Protein AF-H9BR52-F1 (afdb_monomer_lite)

Organism: Tenebrio molitor (NCBI:txid7067)

Foldseek 3Di:
DWDWDWDDDPQAIAIETDADDCSHADEYEHYNDDCRYCEYACYENVCNHCEYEVYENCCNHCEYHCYENPCNHCEYAVYENCCCHCAYHVYENVCNHLEYHVYYNYDPPRDPDDPPD

Secondary structure (DSSP, 8-state):
----EEEEETTEEEEESSS--TT-SSEEES-S--TT-SEEES-S--TT-SEEES-S--TT-SEEES-S--TT-SEEES-S--TT-SEEES-S--TT-SEEES-SS--TT---S----

InterPro domains:
  IPR003460 Insect antifreeze protein motif [PF02420] (1-108)
  IPR016133 Insect cysteine-rich antifreeze protein [SSF51156] (14-95)

pLDDT: mean 91.06, std 13.26, range [44.34, 98.88]

Structure (mmCIF, N/CA/C/O backbone):
data_AF-H9BR52-F1
#
_entry.id   AF-H9BR52-F1
#
loop_
_atom_site.group_PDB
_atom_site.id
_atom_site.type_symbol
_atom_site.label_atom_id
_atom_site.label_alt_id
_atom_site.label_comp_id
_atom_site.label_asym_id
_atom_site.label_entity_id
_atom_site.label_seq_id
_atom_site.pdbx_PDB_ins_code
_atom_site.Cart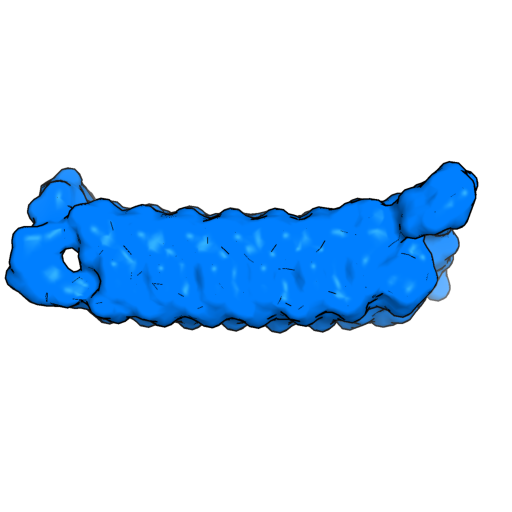n_x
_atom_site.Cartn_y
_atom_site.Cartn_z
_atom_site.occupancy
_atom_site.B_iso_or_equiv
_atom_site.auth_seq_id
_atom_site.auth_comp_id
_atom_site.auth_asym_id
_atom_site.auth_atom_id
_atom_site.pdbx_PDB_model_num
ATOM 1 N N . ALA A 1 1 ? 27.798 -5.727 -10.579 1.00 49.00 1 ALA A N 1
ATOM 2 C CA . ALA A 1 1 ? 26.907 -4.604 -10.923 1.00 49.00 1 ALA A CA 1
ATOM 3 C C . ALA A 1 1 ? 25.491 -5.150 -11.001 1.00 49.00 1 ALA A C 1
ATOM 5 O O . ALA A 1 1 ? 25.272 -6.069 -11.781 1.00 49.00 1 ALA A O 1
ATOM 6 N N . VAL A 1 2 ? 24.569 -4.685 -10.156 1.00 56.94 2 VAL A N 1
ATOM 7 C CA . VAL A 1 2 ? 23.153 -5.053 -10.304 1.00 56.94 2 VAL A CA 1
ATOM 8 C C . VAL A 1 2 ? 22.606 -4.177 -11.425 1.00 56.94 2 VAL A C 1
ATOM 10 O O . VAL A 1 2 ? 22.549 -2.959 -11.278 1.00 56.94 2 VAL A O 1
ATOM 13 N N . ILE A 1 3 ? 22.334 -4.783 -12.577 1.00 68.12 3 ILE A N 1
ATOM 14 C CA . ILE A 1 3 ? 21.800 -4.081 -13.743 1.00 68.12 3 ILE A CA 1
ATOM 15 C C . ILE A 1 3 ? 20.327 -3.799 -13.457 1.00 68.12 3 ILE A C 1
ATOM 17 O O . ILE A 1 3 ? 19.572 -4.727 -13.173 1.00 68.12 3 ILE A O 1
ATOM 21 N N . VAL A 1 4 ? 19.934 -2.527 -13.519 1.00 80.44 4 VAL A N 1
ATOM 22 C CA . VAL A 1 4 ? 18.523 -2.141 -13.500 1.00 80.44 4 VAL A CA 1
ATOM 23 C C . VAL A 1 4 ? 17.911 -2.592 -14.823 1.00 80.44 4 VAL A C 1
ATOM 25 O O . VAL A 1 4 ? 18.338 -2.149 -15.890 1.00 80.44 4 VAL A O 1
ATOM 28 N N . MET A 1 5 ? 16.911 -3.465 -14.766 1.00 84.12 5 MET A N 1
ATOM 29 C CA . MET A 1 5 ? 16.092 -3.803 -15.929 1.00 84.12 5 MET A CA 1
ATOM 30 C C . MET A 1 5 ? 14.830 -2.956 -15.883 1.00 84.12 5 MET A C 1
ATOM 32 O O . MET A 1 5 ? 14.035 -3.138 -14.965 1.00 84.12 5 MET A O 1
ATOM 36 N N . CYS A 1 6 ? 14.640 -2.052 -16.848 1.00 85.88 6 CYS A N 1
ATOM 37 C CA . CYS A 1 6 ? 13.414 -1.261 -16.956 1.00 85.88 6 CYS A CA 1
ATOM 38 C C . CYS A 1 6 ? 12.637 -1.593 -18.237 1.00 85.88 6 CYS A C 1
ATOM 40 O O . CYS A 1 6 ? 13.196 -1.626 -19.333 1.00 85.88 6 CYS A O 1
ATOM 42 N N . LEU A 1 7 ? 11.331 -1.796 -18.079 1.00 89.56 7 LEU A N 1
ATOM 43 C CA . LEU A 1 7 ? 10.346 -1.970 -19.142 1.00 89.56 7 LEU A CA 1
ATOM 44 C C . LEU A 1 7 ? 9.382 -0.786 -19.073 1.00 89.56 7 LEU A C 1
ATOM 46 O O . LEU A 1 7 ? 8.668 -0.629 -18.085 1.00 89.56 7 LEU A O 1
ATOM 50 N N . CYS A 1 8 ? 9.387 0.064 -20.098 1.00 90.62 8 CYS A N 1
ATOM 51 C CA . CYS A 1 8 ? 8.588 1.286 -20.121 1.00 90.62 8 CYS A CA 1
ATOM 52 C C . CYS A 1 8 ? 7.569 1.258 -21.260 1.00 90.62 8 CYS A C 1
ATOM 54 O O . CYS A 1 8 ? 7.922 1.014 -22.413 1.00 90.62 8 CYS A O 1
ATOM 56 N N . THR A 1 9 ? 6.315 1.560 -20.929 1.00 88.44 9 THR A N 1
ATOM 57 C CA . THR A 1 9 ? 5.242 1.839 -21.891 1.00 88.44 9 THR A CA 1
ATOM 58 C C . THR A 1 9 ? 4.705 3.235 -21.603 1.00 88.44 9 THR A C 1
ATOM 60 O O . THR A 1 9 ? 4.081 3.473 -20.571 1.00 88.44 9 THR A O 1
ATOM 63 N N . GLU A 1 10 ? 5.027 4.188 -22.480 1.00 85.19 10 GLU A N 1
ATOM 64 C CA . GLU A 1 10 ? 4.738 5.613 -22.272 1.00 85.19 10 GLU A CA 1
ATOM 65 C C . GLU A 1 10 ? 5.254 6.113 -20.906 1.00 85.19 10 GLU A C 1
ATOM 67 O O . GLU A 1 10 ? 6.460 6.131 -20.666 1.00 85.19 10 GLU A O 1
ATOM 72 N N . TYR A 1 11 ? 4.349 6.496 -20.002 1.00 81.31 11 TYR A N 1
ATOM 73 C CA . TYR A 1 11 ? 4.632 6.984 -18.650 1.00 81.31 11 TYR A CA 1
ATOM 74 C C . TYR A 1 11 ? 4.666 5.875 -17.584 1.00 81.31 11 TYR A C 1
ATOM 76 O O . TYR A 1 11 ? 4.837 6.181 -16.404 1.00 81.31 11 TYR A O 1
ATOM 84 N N . ASN A 1 12 ? 4.523 4.601 -17.963 1.00 89.44 12 ASN A N 1
ATOM 85 C CA . ASN A 1 12 ? 4.517 3.448 -17.060 1.00 89.44 12 ASN A CA 1
ATOM 86 C C . ASN A 1 12 ? 5.821 2.656 -17.179 1.00 89.44 12 ASN A C 1
ATOM 88 O O . ASN A 1 12 ? 5.955 1.787 -18.043 1.00 89.44 12 ASN A O 1
ATOM 92 N N . CYS A 1 13 ? 6.774 2.939 -16.293 1.00 92.31 13 CYS A N 1
ATOM 93 C CA . CYS A 1 13 ? 8.043 2.227 -16.205 1.00 92.31 13 CYS A CA 1
ATOM 94 C C . CYS A 1 13 ? 8.032 1.244 -15.037 1.00 92.31 13 CYS A C 1
ATOM 96 O O . CYS A 1 13 ? 7.853 1.637 -13.881 1.00 92.31 13 CYS A O 1
ATOM 98 N N . GLN A 1 14 ? 8.266 -0.027 -15.336 1.00 94.44 14 GLN A N 1
ATOM 99 C CA . GLN A 1 14 ? 8.521 -1.079 -14.360 1.00 94.44 14 GLN A CA 1
ATOM 100 C C . GLN A 1 14 ? 10.021 -1.318 -14.294 1.00 94.44 14 GLN A C 1
ATOM 102 O O . GLN A 1 14 ? 10.644 -1.464 -15.342 1.00 94.44 14 GLN A O 1
ATOM 107 N N . CYS A 1 15 ? 10.602 -1.366 -13.100 1.00 93.19 15 CYS A N 1
ATOM 108 C CA . CYS A 1 15 ? 12.033 -1.594 -12.941 1.00 93.19 15 CYS A CA 1
ATOM 109 C C . CYS A 1 15 ? 12.312 -2.710 -11.934 1.00 93.19 15 CYS A C 1
ATOM 111 O O . CYS A 1 15 ? 11.607 -2.862 -10.934 1.00 93.19 15 CYS A O 1
ATOM 113 N N . THR A 1 16 ? 13.339 -3.508 -12.219 1.00 94.69 16 THR A N 1
ATOM 114 C CA . THR A 1 16 ? 13.789 -4.612 -11.366 1.00 94.69 16 THR A CA 1
ATOM 115 C C . THR A 1 16 ? 15.289 -4.534 -11.133 1.00 94.69 16 THR A C 1
ATOM 117 O O . THR A 1 16 ? 16.060 -4.441 -12.090 1.00 94.69 16 THR A O 1
ATOM 120 N N . GLY A 1 17 ? 15.690 -4.640 -9.867 1.00 91.94 17 GLY A N 1
ATOM 121 C CA . GLY A 1 17 ? 17.086 -4.629 -9.449 1.00 91.94 17 GLY A CA 1
ATOM 122 C C . GLY A 1 17 ? 17.726 -3.243 -9.505 1.00 91.94 17 GLY A C 1
ATOM 123 O O . GLY A 1 17 ? 17.274 -2.349 -10.212 1.00 91.94 17 GLY A O 1
ATOM 124 N N . GLY A 1 18 ? 18.830 -3.091 -8.778 1.00 91.81 18 GLY A N 1
ATOM 125 C CA . GLY A 1 18 ? 19.717 -1.933 -8.854 1.00 91.81 18 GLY A CA 1
ATOM 126 C C . GLY A 1 18 ? 19.682 -1.050 -7.614 1.00 91.81 18 GLY A C 1
ATOM 127 O O . GLY A 1 18 ? 18.907 -1.259 -6.684 1.00 91.81 18 GLY A O 1
ATOM 128 N N . ALA A 1 19 ? 20.585 -0.072 -7.582 1.00 93.75 19 ALA A N 1
ATOM 129 C CA . ALA A 1 19 ? 20.656 0.886 -6.482 1.00 93.75 19 ALA A CA 1
ATOM 130 C C . ALA A 1 19 ? 19.666 2.045 -6.664 1.00 93.75 19 ALA A C 1
ATOM 132 O O . ALA A 1 19 ? 19.128 2.535 -5.677 1.00 93.75 19 ALA A O 1
ATOM 133 N N . ASP A 1 20 ? 19.413 2.457 -7.911 1.00 94.56 20 ASP A N 1
ATOM 134 C CA . ASP A 1 20 ? 18.576 3.610 -8.228 1.00 94.56 20 ASP A CA 1
ATOM 135 C C . ASP A 1 20 ? 17.592 3.311 -9.361 1.00 94.56 20 ASP A C 1
ATOM 137 O O . ASP A 1 20 ? 17.988 3.009 -10.487 1.00 94.56 20 ASP A O 1
ATOM 141 N N . CYS A 1 21 ? 16.304 3.410 -9.040 1.00 94.06 21 CYS A N 1
ATOM 142 C CA . CYS A 1 21 ? 15.174 3.210 -9.935 1.00 94.06 21 CYS A CA 1
ATOM 143 C C . CYS A 1 21 ? 14.265 4.443 -9.936 1.00 94.06 21 CYS A C 1
ATOM 145 O O . CYS A 1 21 ? 13.044 4.325 -10.034 1.00 94.06 21 CYS A O 1
ATOM 147 N N . THR A 1 22 ? 14.842 5.644 -9.844 1.00 93.62 22 THR A N 1
ATOM 148 C CA . THR A 1 22 ? 14.091 6.911 -9.879 1.00 93.62 22 THR A CA 1
ATOM 149 C C . THR A 1 22 ? 13.226 7.068 -11.138 1.00 93.62 22 THR A C 1
ATOM 151 O O . THR A 1 22 ? 12.189 7.728 -11.086 1.00 93.62 22 THR A O 1
ATOM 154 N N . SER A 1 23 ? 13.592 6.429 -12.252 1.00 90.94 23 SER A N 1
ATOM 155 C CA . SER A 1 23 ? 12.791 6.393 -13.486 1.00 90.94 23 SER A CA 1
ATOM 156 C C . SER A 1 23 ? 11.557 5.484 -13.412 1.00 90.94 23 SER A C 1
ATOM 158 O O . SER A 1 23 ? 10.694 5.558 -14.284 1.00 90.94 23 SER A O 1
ATOM 160 N N . CYS A 1 24 ? 11.452 4.624 -12.396 1.00 93.31 24 CYS A N 1
ATOM 161 C CA . CYS A 1 24 ? 10.334 3.712 -12.221 1.00 93.31 24 CYS A CA 1
ATOM 162 C C . CYS A 1 24 ? 9.095 4.449 -11.711 1.00 93.31 24 CYS A C 1
ATOM 164 O O . CYS A 1 24 ? 9.128 5.078 -10.655 1.00 93.31 24 CYS A O 1
ATOM 166 N N . THR A 1 25 ? 7.993 4.331 -12.444 1.00 95.62 25 THR A N 1
ATOM 167 C CA . THR A 1 25 ? 6.725 5.005 -12.131 1.00 95.62 25 THR A CA 1
ATOM 168 C C . THR A 1 25 ? 5.597 4.023 -11.838 1.00 95.62 25 THR A C 1
ATOM 170 O O . THR A 1 25 ? 4.722 4.325 -11.034 1.00 95.62 25 THR A O 1
ATOM 173 N N . ALA A 1 26 ? 5.625 2.823 -12.420 1.00 96.44 26 ALA A N 1
ATOM 174 C CA . ALA A 1 26 ? 4.579 1.823 -12.237 1.00 96.44 26 ALA A CA 1
ATOM 175 C C . ALA A 1 26 ? 4.916 0.848 -11.100 1.00 96.44 26 ALA A C 1
ATOM 177 O O . ALA A 1 26 ? 4.260 0.859 -10.061 1.00 96.44 26 ALA A O 1
ATOM 178 N N . ALA A 1 27 ? 5.953 0.022 -11.271 1.00 97.00 27 ALA A N 1
ATOM 179 C CA . ALA A 1 27 ? 6.287 -1.043 -10.323 1.00 97.00 27 ALA A CA 1
ATOM 180 C C . ALA A 1 27 ? 7.799 -1.214 -10.144 1.00 97.00 27 ALA A C 1
ATOM 182 O O . ALA A 1 27 ? 8.509 -1.453 -11.121 1.00 97.00 27 ALA A O 1
ATOM 183 N N . CYS A 1 28 ? 8.275 -1.143 -8.901 1.00 97.44 28 CYS A N 1
ATOM 184 C CA . CYS A 1 28 ? 9.692 -1.213 -8.556 1.00 97.44 28 CYS A CA 1
ATOM 185 C C . CYS A 1 28 ? 9.993 -2.437 -7.691 1.00 97.44 28 CYS A C 1
ATOM 187 O O . CYS A 1 28 ? 9.527 -2.533 -6.550 1.00 97.44 28 CYS A O 1
ATOM 189 N N . THR A 1 29 ? 10.795 -3.359 -8.219 1.00 97.69 29 THR A N 1
ATOM 190 C CA . THR A 1 29 ? 11.092 -4.636 -7.560 1.00 97.69 29 THR A CA 1
ATOM 191 C C . THR A 1 29 ? 12.576 -4.768 -7.237 1.00 97.69 29 THR A C 1
ATOM 193 O O . THR A 1 29 ? 13.412 -4.681 -8.133 1.00 97.69 29 THR A O 1
ATOM 196 N N . GLY A 1 30 ? 12.930 -5.034 -5.980 1.00 97.00 30 GLY A N 1
ATOM 197 C CA . GLY A 1 30 ? 14.313 -5.352 -5.610 1.00 97.00 30 GLY A CA 1
ATOM 198 C C . GLY A 1 30 ? 15.297 -4.195 -5.799 1.00 97.00 30 GLY A C 1
ATOM 199 O O . GLY A 1 30 ? 16.434 -4.445 -6.201 1.00 97.00 30 GLY A O 1
ATOM 200 N N . CYS A 1 31 ? 14.870 -2.946 -5.593 1.00 96.56 31 CYS A N 1
ATOM 201 C CA . CYS A 1 31 ? 15.696 -1.771 -5.879 1.00 96.56 31 CYS A CA 1
ATOM 202 C C . CYS A 1 31 ? 15.893 -0.853 -4.665 1.00 96.56 31 CYS A C 1
ATOM 204 O O . CYS A 1 31 ? 15.005 -0.693 -3.828 1.00 96.56 31 CYS A O 1
ATOM 206 N N . GLY A 1 32 ? 17.078 -0.244 -4.570 1.00 96.12 32 GLY A N 1
ATOM 207 C CA . GLY A 1 32 ? 17.487 0.590 -3.432 1.00 96.12 32 GLY A CA 1
ATOM 208 C C . GLY A 1 32 ? 16.856 1.986 -3.377 1.00 96.12 32 GLY A C 1
ATOM 209 O O . GLY A 1 32 ? 16.893 2.633 -2.332 1.00 96.12 32 GLY A O 1
ATOM 210 N N . ASN A 1 33 ? 16.271 2.474 -4.471 1.00 97.25 33 ASN A N 1
ATOM 211 C CA . ASN A 1 33 ? 15.640 3.789 -4.491 1.00 97.25 33 ASN A CA 1
ATOM 212 C C . ASN A 1 33 ? 14.498 3.851 -5.514 1.00 97.25 33 ASN A C 1
ATOM 214 O O . ASN A 1 33 ? 14.743 3.940 -6.716 1.00 97.25 33 ASN A O 1
ATOM 218 N N . CYS A 1 34 ? 13.253 3.814 -5.031 1.00 97.31 34 CYS A N 1
ATOM 219 C CA . CYS A 1 34 ? 12.030 3.796 -5.844 1.00 97.31 34 CYS A CA 1
ATOM 220 C C . CYS A 1 34 ? 11.067 4.959 -5.516 1.00 97.31 34 CYS A C 1
ATOM 222 O O . CYS A 1 34 ? 9.895 4.721 -5.209 1.00 97.31 34 CYS A O 1
ATOM 224 N N . PRO A 1 35 ? 11.498 6.230 -5.596 1.00 97.81 35 PRO A N 1
ATOM 225 C CA . PRO A 1 35 ? 10.722 7.354 -5.072 1.00 97.81 35 PRO A CA 1
ATOM 226 C C . PRO A 1 35 ? 9.444 7.663 -5.858 1.00 97.81 35 PRO A C 1
ATOM 228 O O . PRO A 1 35 ? 8.585 8.391 -5.362 1.00 97.81 35 PRO A O 1
ATOM 231 N N . ASN A 1 36 ? 9.322 7.153 -7.086 1.00 96.81 36 ASN A N 1
ATOM 232 C CA . ASN A 1 36 ? 8.236 7.485 -8.009 1.00 96.81 36 ASN A CA 1
ATOM 233 C C . ASN A 1 36 ? 7.299 6.316 -8.325 1.00 96.81 36 ASN A C 1
ATOM 235 O O . ASN A 1 36 ? 6.288 6.536 -8.988 1.00 96.81 36 ASN A O 1
ATOM 239 N N . ALA A 1 37 ? 7.606 5.105 -7.860 1.00 97.31 37 ALA A N 1
ATOM 240 C CA . ALA A 1 37 ? 6.828 3.926 -8.205 1.00 97.31 37 ALA A CA 1
ATOM 241 C C . ALA A 1 37 ? 5.492 3.897 -7.458 1.00 97.31 37 ALA A C 1
ATOM 243 O O . ALA A 1 37 ? 5.448 4.162 -6.259 1.00 97.31 37 ALA A O 1
ATOM 244 N N . VAL A 1 38 ? 4.416 3.525 -8.154 1.00 98.00 38 VAL A N 1
ATOM 245 C CA . VAL A 1 38 ? 3.092 3.297 -7.552 1.00 98.00 38 VAL A CA 1
ATOM 246 C C . VAL A 1 38 ? 3.072 2.012 -6.717 1.00 98.00 38 VAL A C 1
ATOM 248 O O . VAL A 1 38 ? 2.421 1.965 -5.673 1.00 98.00 38 VAL A O 1
ATOM 251 N N . THR A 1 39 ? 3.807 0.981 -7.128 1.00 98.44 39 THR A N 1
ATOM 252 C CA . THR A 1 39 ? 3.944 -0.276 -6.381 1.00 98.44 39 THR A CA 1
ATOM 253 C C . THR A 1 39 ? 5.408 -0.581 -6.092 1.00 98.44 39 THR A C 1
ATOM 255 O O . THR A 1 39 ? 6.251 -0.523 -6.989 1.00 98.44 39 THR A O 1
ATOM 258 N N . CYS A 1 40 ? 5.705 -0.971 -4.855 1.00 98.62 40 CYS A N 1
ATOM 259 C CA . CYS A 1 40 ? 7.028 -1.420 -4.436 1.00 98.62 40 CYS A CA 1
ATOM 260 C C . CYS A 1 40 ? 6.999 -2.850 -3.902 1.00 98.62 40 CYS A C 1
ATOM 262 O O . CYS A 1 40 ? 6.156 -3.193 -3.075 1.00 98.62 40 CYS A O 1
ATOM 264 N N . THR A 1 41 ? 7.950 -3.673 -4.342 1.00 98.69 41 THR A N 1
ATOM 265 C CA . THR A 1 41 ? 8.163 -5.031 -3.826 1.00 98.69 41 THR A CA 1
ATOM 266 C C . THR A 1 41 ? 9.639 -5.246 -3.510 1.00 98.69 41 THR A C 1
ATOM 268 O O . THR A 1 41 ? 10.474 -5.154 -4.405 1.00 98.69 41 THR A O 1
ATOM 271 N N . ASN A 1 42 ? 9.975 -5.568 -2.261 1.00 98.50 42 ASN A N 1
ATOM 272 C CA . ASN A 1 42 ? 11.359 -5.759 -1.807 1.00 98.50 42 ASN A CA 1
ATOM 273 C C . ASN A 1 42 ? 12.275 -4.568 -2.151 1.00 98.50 42 ASN A C 1
ATOM 275 O O . ASN A 1 42 ? 13.398 -4.755 -2.619 1.00 98.50 42 ASN A O 1
ATOM 279 N N . SER A 1 43 ? 11.772 -3.345 -1.981 1.00 98.38 43 SER A N 1
ATOM 280 C CA . SER A 1 43 ? 12.425 -2.112 -2.434 1.00 98.38 43 SER A CA 1
ATOM 281 C C . SER A 1 43 ? 12.542 -1.078 -1.312 1.00 98.38 43 SER A C 1
ATOM 283 O O . SER A 1 43 ? 11.885 -1.175 -0.278 1.00 98.38 43 SER A O 1
ATOM 285 N N . GLN A 1 44 ? 13.385 -0.067 -1.509 1.00 98.56 44 GLN A N 1
ATOM 286 C CA . GLN A 1 44 ? 13.609 1.014 -0.545 1.00 98.56 44 GLN A CA 1
ATOM 287 C C . GLN A 1 44 ? 13.221 2.379 -1.130 1.00 98.56 44 GLN A C 1
ATOM 289 O O . GLN A 1 44 ? 13.165 2.565 -2.350 1.00 98.56 44 GLN A O 1
ATOM 294 N N . ASN A 1 45 ? 12.985 3.357 -0.250 1.00 98.38 45 ASN A N 1
ATOM 295 C CA . ASN A 1 45 ? 12.607 4.731 -0.613 1.00 98.38 45 ASN A CA 1
ATOM 296 C C . ASN A 1 45 ? 11.302 4.810 -1.421 1.00 98.38 45 ASN A C 1
ATOM 298 O O . ASN A 1 45 ? 11.188 5.590 -2.364 1.00 98.38 45 ASN A O 1
ATOM 302 N N . CYS A 1 46 ? 10.300 4.022 -1.037 1.00 98.25 46 CYS A N 1
ATOM 303 C CA . CYS A 1 46 ? 9.012 3.894 -1.724 1.00 98.25 46 CYS A CA 1
ATOM 304 C C . CYS A 1 46 ? 8.011 5.006 -1.369 1.00 98.25 46 CYS A C 1
ATOM 306 O O . CYS A 1 46 ? 6.828 4.761 -1.135 1.00 98.25 46 CYS A O 1
ATOM 308 N N . VAL A 1 47 ? 8.479 6.256 -1.346 1.00 98.00 47 VAL A N 1
ATOM 309 C CA . VAL A 1 47 ? 7.771 7.384 -0.712 1.00 98.00 47 VAL A CA 1
ATOM 310 C C . VAL A 1 47 ? 6.444 7.767 -1.374 1.00 98.00 47 VAL A C 1
ATOM 312 O O . VAL A 1 47 ? 5.601 8.384 -0.726 1.00 98.00 47 VAL A O 1
ATOM 315 N N . LYS A 1 48 ? 6.244 7.426 -2.653 1.00 97.56 48 LYS A N 1
ATOM 316 C CA . LYS A 1 48 ? 4.991 7.661 -3.399 1.00 97.56 48 LYS A CA 1
ATOM 317 C C . LYS A 1 48 ? 4.197 6.386 -3.679 1.00 97.56 48 LYS A C 1
ATOM 319 O O . LYS A 1 48 ? 3.155 6.472 -4.329 1.00 97.56 48 LYS A O 1
ATOM 324 N N . ALA A 1 49 ? 4.674 5.229 -3.224 1.00 98.25 49 ALA A N 1
ATOM 325 C CA . ALA A 1 49 ? 3.984 3.978 -3.478 1.00 98.25 49 ALA A CA 1
ATOM 326 C C . ALA A 1 49 ? 2.609 3.996 -2.812 1.00 98.25 49 ALA A C 1
ATOM 328 O O . ALA A 1 49 ? 2.470 4.431 -1.677 1.00 98.25 49 ALA A O 1
ATOM 329 N N . VAL A 1 50 ? 1.601 3.507 -3.530 1.00 98.62 50 VAL A N 1
ATOM 330 C CA . VAL A 1 50 ? 0.247 3.247 -3.026 1.00 98.62 50 VAL A CA 1
ATOM 331 C C . VAL A 1 50 ? 0.193 1.875 -2.358 1.00 98.62 50 VAL A C 1
ATOM 333 O O . VAL A 1 50 ? -0.588 1.671 -1.428 1.00 98.62 50 VAL A O 1
ATOM 336 N N . THR A 1 51 ? 1.013 0.930 -2.824 1.00 98.75 51 THR A N 1
ATOM 337 C CA . THR A 1 51 ? 1.133 -0.424 -2.272 1.00 98.75 51 THR A CA 1
ATOM 338 C C . THR A 1 51 ? 2.596 -0.775 -2.051 1.00 98.75 51 THR A C 1
ATOM 340 O O . THR A 1 51 ? 3.417 -0.641 -2.963 1.00 98.75 51 THR A O 1
ATOM 343 N N . CYS A 1 52 ? 2.900 -1.270 -0.855 1.00 98.81 52 CYS A N 1
ATOM 344 C CA . CYS A 1 52 ? 4.223 -1.740 -0.480 1.00 98.81 52 CYS A CA 1
ATOM 345 C C . CYS A 1 52 ? 4.191 -3.185 0.015 1.00 98.81 52 CYS A C 1
ATOM 347 O O . CYS A 1 52 ? 3.361 -3.555 0.847 1.00 98.81 52 CYS A O 1
ATOM 349 N N . THR A 1 53 ? 5.147 -3.983 -0.452 1.00 98.88 53 THR A N 1
ATOM 350 C CA . THR A 1 53 ? 5.388 -5.343 0.036 1.00 98.88 53 THR A CA 1
ATOM 351 C C . THR A 1 53 ? 6.876 -5.533 0.310 1.00 98.88 53 THR A C 1
ATOM 353 O O . THR A 1 53 ? 7.688 -5.287 -0.582 1.00 98.88 53 THR A O 1
ATOM 356 N N . GLY A 1 54 ? 7.274 -5.939 1.518 1.00 98.75 54 GLY A N 1
ATOM 357 C CA . GLY A 1 54 ? 8.692 -6.187 1.831 1.00 98.75 54 GLY A CA 1
ATOM 358 C C . GLY A 1 54 ? 9.579 -4.939 1.713 1.00 98.75 54 GLY A C 1
ATOM 359 O O . GLY A 1 54 ? 10.749 -5.053 1.367 1.00 98.75 54 GLY A O 1
ATOM 360 N N . SER A 1 55 ? 9.004 -3.743 1.849 1.00 98.81 55 SER A N 1
ATOM 361 C CA . SER A 1 55 ? 9.617 -2.471 1.423 1.00 98.81 55 SER A CA 1
ATOM 362 C C . SER A 1 55 ? 9.658 -1.416 2.535 1.00 98.81 55 SER A C 1
ATOM 364 O O . SER A 1 55 ? 8.872 -1.499 3.478 1.00 98.81 55 SER A O 1
ATOM 366 N N . THR A 1 56 ? 10.530 -0.410 2.413 1.00 98.75 56 THR A N 1
ATOM 367 C CA . THR A 1 56 ? 10.727 0.661 3.418 1.00 98.75 56 THR A CA 1
ATOM 368 C C . THR A 1 56 ? 10.427 2.065 2.880 1.00 98.75 56 THR A C 1
ATOM 370 O O . THR A 1 56 ? 10.382 2.278 1.660 1.00 98.75 56 THR A O 1
ATOM 373 N N . ASN A 1 57 ? 10.262 3.043 3.786 1.00 98.62 57 ASN A N 1
ATOM 374 C CA . ASN A 1 57 ? 9.881 4.427 3.470 1.00 98.62 57 ASN A CA 1
ATOM 375 C C . ASN A 1 57 ? 8.549 4.508 2.701 1.00 98.62 57 ASN A C 1
ATOM 377 O O . ASN A 1 57 ? 8.414 5.272 1.742 1.00 98.62 57 ASN A O 1
ATOM 381 N N . CYS A 1 58 ? 7.565 3.702 3.105 1.00 98.50 58 CYS A N 1
ATOM 382 C CA . CYS A 1 58 ? 6.250 3.574 2.470 1.00 98.50 58 CYS A CA 1
ATOM 383 C C . CYS A 1 58 ? 5.244 4.630 2.955 1.00 98.50 58 CYS A C 1
ATOM 385 O O . CYS A 1 58 ? 4.067 4.339 3.169 1.00 98.50 58 CYS A O 1
ATOM 387 N N . ASN A 1 59 ? 5.710 5.873 3.097 1.00 98.06 59 ASN A N 1
ATOM 388 C CA . ASN A 1 59 ? 5.035 6.948 3.833 1.00 98.06 59 ASN A CA 1
ATOM 389 C C . ASN A 1 59 ? 3.584 7.189 3.395 1.00 98.06 59 ASN A C 1
ATOM 391 O O . ASN A 1 59 ? 2.745 7.526 4.225 1.00 98.06 59 ASN A O 1
ATOM 395 N N . ARG A 1 60 ? 3.310 7.026 2.094 1.00 97.88 60 ARG A N 1
ATOM 396 C CA . ARG A 1 60 ? 2.019 7.311 1.445 1.00 97.88 60 ARG A CA 1
ATOM 397 C C . ARG A 1 60 ? 1.276 6.059 0.974 1.00 97.88 60 ARG A C 1
ATOM 399 O O . ARG A 1 60 ? 0.278 6.165 0.260 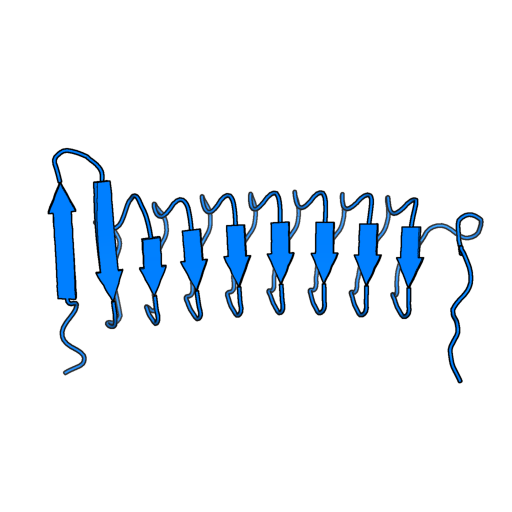1.00 97.88 60 ARG A O 1
ATOM 406 N N . ALA A 1 61 ? 1.775 4.876 1.327 1.00 98.50 61 ALA A N 1
ATOM 407 C CA . ALA A 1 61 ? 1.138 3.632 0.936 1.00 98.50 61 ALA A CA 1
ATOM 408 C C . ALA A 1 61 ? -0.211 3.511 1.627 1.00 98.50 61 ALA A C 1
ATOM 410 O O . ALA A 1 61 ? -0.309 3.692 2.830 1.00 98.50 61 ALA A O 1
ATOM 411 N N . THR A 1 62 ? -1.244 3.168 0.862 1.00 98.62 62 THR A N 1
ATOM 412 C CA . THR A 1 62 ? -2.578 2.851 1.392 1.00 98.62 62 THR A CA 1
ATOM 413 C C . THR A 1 62 ? -2.631 1.441 1.975 1.00 98.62 62 THR A C 1
ATOM 415 O O . THR A 1 62 ? -3.426 1.182 2.881 1.00 98.62 62 THR A O 1
ATOM 418 N N . THR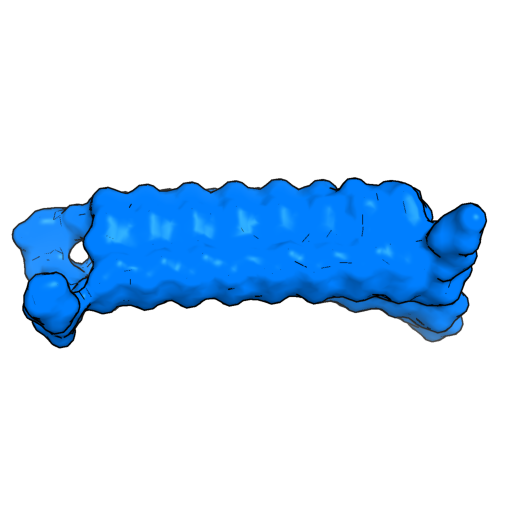 A 1 63 ? -1.779 0.550 1.460 1.00 98.75 63 THR A N 1
ATOM 419 C CA . THR A 1 63 ? -1.652 -0.851 1.867 1.00 98.75 63 THR A CA 1
ATOM 420 C C . THR A 1 63 ? -0.182 -1.206 2.036 1.00 98.75 63 THR A C 1
ATOM 422 O O . THR A 1 63 ? 0.623 -0.995 1.122 1.00 98.75 63 THR A O 1
ATOM 425 N N . CYS A 1 64 ? 0.146 -1.787 3.185 1.00 98.75 64 CYS A N 1
ATOM 426 C CA . CYS A 1 64 ? 1.478 -2.274 3.502 1.00 98.75 64 CYS A CA 1
ATOM 427 C C . CYS A 1 64 ? 1.456 -3.738 3.941 1.00 98.75 64 CYS A C 1
ATOM 429 O O . CYS A 1 64 ? 0.630 -4.145 4.762 1.00 98.75 64 CYS A O 1
ATOM 431 N N . THR A 1 65 ? 2.410 -4.514 3.433 1.00 98.88 65 THR A N 1
ATOM 432 C CA . THR A 1 65 ? 2.630 -5.905 3.836 1.00 98.88 65 THR A CA 1
ATOM 433 C C . THR A 1 65 ? 4.113 -6.147 4.086 1.00 98.88 65 THR A C 1
ATOM 435 O O . THR A 1 65 ? 4.912 -6.011 3.163 1.00 98.88 65 THR A O 1
ATOM 438 N N . ASN A 1 66 ? 4.497 -6.543 5.300 1.00 98.81 66 ASN A N 1
ATOM 439 C CA . ASN A 1 66 ? 5.900 -6.745 5.692 1.00 98.81 66 ASN A CA 1
ATOM 440 C C . ASN A 1 66 ? 6.767 -5.518 5.365 1.00 98.81 66 ASN A C 1
ATOM 442 O O . ASN A 1 66 ? 7.806 -5.620 4.719 1.00 98.81 66 ASN A O 1
ATOM 446 N N . SER A 1 67 ? 6.261 -4.341 5.717 1.00 98.81 67 SER A N 1
ATOM 447 C CA . SER A 1 67 ? 6.788 -3.044 5.288 1.00 98.81 67 SER A CA 1
ATOM 448 C C . SER A 1 67 ? 6.909 -2.047 6.431 1.00 98.81 67 SER A C 1
ATOM 450 O O . SER A 1 67 ? 6.139 -2.105 7.389 1.00 98.81 67 SER A O 1
ATOM 452 N N . GLU A 1 68 ? 7.825 -1.097 6.278 1.00 98.81 68 GLU A N 1
ATOM 453 C CA . GLU A 1 68 ? 8.157 -0.085 7.284 1.00 98.81 68 GLU A CA 1
ATOM 454 C C . GLU A 1 68 ? 7.722 1.323 6.840 1.00 98.81 68 GLU A C 1
ATOM 456 O O . GLU A 1 68 ? 7.621 1.611 5.641 1.00 98.81 68 GLU A O 1
ATOM 461 N N . ASP A 1 69 ? 7.514 2.210 7.818 1.00 98.69 69 ASP A N 1
ATOM 462 C CA . ASP A 1 69 ? 7.139 3.622 7.615 1.00 98.69 69 ASP A CA 1
ATOM 463 C C . ASP A 1 69 ? 5.794 3.812 6.899 1.00 98.69 69 ASP A C 1
ATOM 465 O O . ASP A 1 69 ? 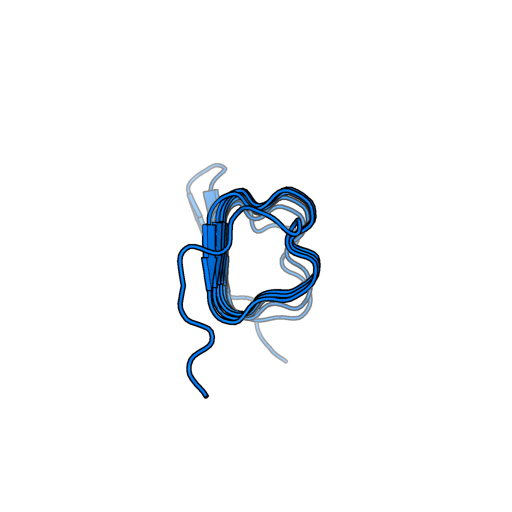5.621 4.677 6.044 1.00 98.69 69 ASP A O 1
ATOM 469 N N . CYS A 1 70 ? 4.806 3.000 7.269 1.00 98.50 70 CYS A N 1
ATOM 470 C CA . CYS A 1 70 ? 3.474 2.972 6.664 1.00 98.50 70 CYS A CA 1
ATOM 471 C C . CYS A 1 70 ? 2.514 4.012 7.268 1.00 98.50 70 CYS A C 1
ATOM 473 O O . CYS A 1 70 ? 1.397 3.689 7.676 1.00 98.50 70 CYS A O 1
ATOM 475 N N . PHE A 1 71 ? 2.951 5.272 7.339 1.00 98.50 71 PHE A N 1
ATOM 476 C CA . PHE A 1 71 ? 2.272 6.323 8.107 1.00 98.50 71 PHE A CA 1
ATOM 477 C C . PHE A 1 71 ? 0.820 6.578 7.668 1.00 98.50 71 PHE A C 1
ATOM 479 O O . PHE A 1 71 ? -0.056 6.760 8.520 1.00 98.50 71 PHE A O 1
ATOM 486 N N . GLU A 1 72 ? 0.559 6.575 6.357 1.00 98.12 72 GLU A N 1
ATOM 487 C CA . GLU A 1 72 ? -0.759 6.835 5.749 1.00 98.12 72 GLU A CA 1
ATOM 488 C C . GLU A 1 72 ? -1.541 5.556 5.383 1.00 98.12 72 GLU A C 1
ATOM 490 O O . GLU A 1 72 ? -2.594 5.631 4.744 1.00 98.12 72 GLU A O 1
ATOM 495 N N . ALA A 1 73 ? -1.050 4.374 5.774 1.00 98.38 73 ALA A N 1
ATOM 496 C CA . ALA A 1 73 ? -1.700 3.120 5.416 1.00 98.38 73 ALA A CA 1
ATOM 497 C C . ALA A 1 73 ? -3.061 2.978 6.084 1.00 98.38 73 ALA A C 1
ATOM 499 O O . ALA A 1 73 ? -3.210 3.217 7.274 1.00 98.3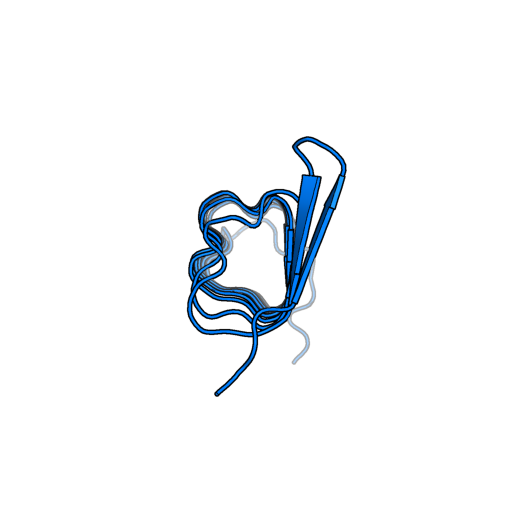8 73 ALA A O 1
ATOM 500 N N . THR A 1 74 ? -4.046 2.518 5.312 1.00 98.31 74 THR A N 1
ATOM 501 C CA . THR A 1 74 ? -5.370 2.121 5.812 1.00 98.31 74 THR A CA 1
ATOM 502 C C . THR A 1 74 ? -5.368 0.680 6.319 1.00 98.31 74 THR A C 1
ATOM 504 O O . THR A 1 74 ? -6.117 0.347 7.241 1.00 98.31 74 THR A O 1
ATOM 507 N N . THR A 1 75 ? -4.501 -0.156 5.737 1.00 98.44 75 THR A N 1
ATOM 508 C CA . THR A 1 75 ? -4.326 -1.571 6.068 1.00 98.44 75 THR A CA 1
ATOM 509 C C . THR A 1 75 ? -2.845 -1.894 6.215 1.00 98.44 75 THR A C 1
ATOM 511 O O . THR A 1 75 ? -2.049 -1.608 5.315 1.00 98.44 75 THR A O 1
ATOM 514 N N . CYS A 1 76 ? -2.501 -2.533 7.328 1.00 98.56 76 CYS A N 1
ATOM 515 C CA . CYS A 1 76 ? -1.159 -3.014 7.622 1.00 98.56 76 CYS A CA 1
ATOM 516 C C . CYS A 1 76 ? -1.160 -4.497 8.005 1.00 98.56 76 CYS A C 1
ATOM 518 O O . CYS A 1 76 ? -1.958 -4.934 8.839 1.00 98.56 76 CYS A O 1
ATOM 520 N N . THR A 1 77 ? -0.224 -5.254 7.436 1.00 98.62 77 THR A N 1
ATOM 521 C CA . THR A 1 77 ? 0.009 -6.665 7.771 1.00 98.62 77 THR A CA 1
ATOM 522 C C . THR A 1 77 ? 1.502 -6.917 7.940 1.00 98.62 77 THR A C 1
ATOM 524 O O . THR A 1 77 ? 2.250 -6.732 6.983 1.00 98.62 77 THR A O 1
ATOM 527 N N . GLY A 1 78 ? 1.961 -7.321 9.126 1.00 98.44 78 GLY A N 1
ATOM 528 C CA . GLY A 1 78 ? 3.392 -7.537 9.389 1.00 98.44 78 GLY A CA 1
ATOM 529 C C . GLY A 1 78 ? 4.233 -6.258 9.285 1.00 98.44 78 GLY A C 1
ATOM 530 O O . GLY A 1 78 ? 5.410 -6.312 8.951 1.00 98.44 78 GLY A O 1
ATOM 531 N N . SER A 1 79 ? 3.608 -5.096 9.464 1.00 98.75 79 SER A N 1
ATOM 532 C CA . SER A 1 79 ? 4.169 -3.772 9.155 1.00 98.75 79 SER A CA 1
ATOM 533 C C . SER A 1 79 ? 4.328 -2.862 10.371 1.00 98.75 79 SER A C 1
ATOM 535 O O . SER A 1 79 ? 3.616 -3.028 11.364 1.00 98.75 79 SER A O 1
ATOM 537 N N . SER A 1 80 ? 5.196 -1.855 10.272 1.00 98.50 80 SER A N 1
ATOM 538 C CA . SER A 1 80 ? 5.427 -0.864 11.328 1.00 98.50 80 SER A CA 1
ATOM 539 C C . SER A 1 80 ? 4.923 0.535 10.969 1.00 98.50 80 SER A C 1
ATOM 541 O O . SER A 1 80 ? 4.647 0.855 9.808 1.00 98.50 80 SER A O 1
ATOM 543 N N . ASN A 1 81 ? 4.838 1.395 11.990 1.00 98.56 81 ASN A N 1
ATOM 544 C CA . ASN A 1 81 ? 4.500 2.812 11.839 1.00 98.56 81 ASN A CA 1
ATOM 545 C C . ASN A 1 81 ? 3.118 3.058 11.205 1.00 98.56 81 ASN A C 1
ATOM 547 O O . ASN A 1 81 ? 2.905 4.042 10.500 1.00 98.56 81 ASN A O 1
ATOM 551 N N . CYS A 1 82 ? 2.157 2.186 11.511 1.00 98.00 82 CYS A N 1
ATOM 552 C CA . CYS A 1 82 ? 0.804 2.169 10.950 1.00 98.00 82 CYS A CA 1
ATOM 553 C C . CYS A 1 82 ? -0.153 3.159 11.634 1.00 98.00 82 CYS A C 1
ATOM 555 O O . CYS A 1 82 ? -1.267 2.811 12.029 1.00 98.00 82 CYS A O 1
ATOM 557 N N . TYR A 1 83 ? 0.280 4.412 11.787 1.00 98.06 83 TYR A N 1
ATOM 558 C CA . TYR A 1 83 ? -0.375 5.409 12.643 1.00 98.06 83 TYR A CA 1
ATOM 559 C C . TYR A 1 83 ? -1.834 5.694 12.280 1.00 98.06 83 TYR A C 1
ATOM 561 O O . TYR A 1 83 ? -2.619 6.088 13.147 1.00 98.06 83 TYR A O 1
ATOM 569 N N . THR A 1 84 ? -2.197 5.532 11.007 1.00 96.94 84 THR A N 1
ATOM 570 C CA . THR A 1 84 ? -3.538 5.838 10.494 1.00 96.94 84 THR A CA 1
ATOM 571 C C . THR A 1 84 ? -4.344 4.616 10.064 1.00 96.94 84 THR A C 1
ATOM 573 O O . THR A 1 84 ? -5.493 4.777 9.650 1.00 96.94 84 THR A O 1
ATOM 576 N N . ALA A 1 85 ? -3.796 3.409 10.229 1.00 97.25 85 ALA A N 1
ATOM 577 C CA . ALA A 1 85 ? -4.443 2.186 9.778 1.00 97.25 85 ALA A CA 1
ATOM 578 C C . ALA A 1 85 ? -5.749 1.936 10.523 1.00 97.25 85 ALA A C 1
ATOM 580 O O . ALA A 1 85 ? -5.797 2.014 11.748 1.00 97.25 85 ALA A O 1
ATOM 581 N N . ALA A 1 86 ? -6.797 1.603 9.768 1.00 95.44 86 ALA A N 1
ATOM 582 C CA . ALA A 1 86 ? -8.056 1.109 10.310 1.00 95.44 86 ALA A CA 1
ATOM 583 C C . ALA A 1 86 ? -7.943 -0.382 10.659 1.00 95.44 86 ALA A C 1
ATOM 585 O O . ALA A 1 86 ? -8.540 -0.832 11.636 1.00 95.44 86 ALA A O 1
ATOM 586 N N . THR A 1 87 ? -7.144 -1.130 9.891 1.00 95.44 87 THR A N 1
ATOM 587 C CA . THR A 1 87 ? -6.896 -2.560 10.107 1.00 95.44 87 THR A CA 1
ATOM 588 C C . THR A 1 87 ? -5.409 -2.832 10.284 1.00 95.44 87 THR A C 1
ATOM 590 O O . THR A 1 87 ? -4.603 -2.484 9.420 1.00 95.44 87 THR A O 1
ATOM 593 N N . CYS A 1 88 ? -5.065 -3.506 11.378 1.00 95.31 88 CYS A N 1
ATOM 594 C CA . CYS A 1 88 ? -3.719 -3.977 11.670 1.00 95.31 88 CYS A CA 1
ATOM 595 C C . CYS A 1 88 ? -3.702 -5.472 11.998 1.00 95.31 88 CYS A C 1
ATOM 597 O O . CYS A 1 88 ? -4.530 -5.966 12.769 1.00 95.31 88 CYS A O 1
ATOM 599 N N . THR A 1 89 ? -2.735 -6.187 11.432 1.00 95.44 89 THR A N 1
ATOM 600 C CA . THR A 1 89 ? -2.452 -7.599 11.721 1.00 95.44 89 THR A CA 1
ATOM 601 C C . THR A 1 89 ? -0.948 -7.786 11.865 1.00 95.44 89 THR A C 1
ATOM 603 O O . THR A 1 89 ? -0.218 -7.432 10.945 1.00 95.44 89 THR A O 1
ATOM 606 N N . ASP A 1 90 ? -0.479 -8.300 13.003 1.00 96.00 90 ASP A N 1
ATOM 607 C CA . ASP A 1 90 ? 0.955 -8.501 13.292 1.00 96.00 90 ASP A CA 1
ATOM 608 C C . ASP A 1 90 ? 1.797 -7.220 13.083 1.00 96.00 90 ASP A C 1
ATOM 610 O O . ASP A 1 90 ? 2.934 -7.239 12.621 1.00 96.00 90 ASP A O 1
ATOM 614 N N . SER A 1 91 ? 1.191 -6.071 13.379 1.00 96.75 91 SER A N 1
ATOM 615 C CA . SER A 1 91 ? 1.708 -4.728 13.093 1.00 96.75 91 SER A CA 1
ATOM 616 C C . SER A 1 91 ? 1.908 -3.863 14.336 1.00 96.75 91 SER A C 1
ATOM 618 O O . SER A 1 91 ? 1.283 -4.098 15.372 1.00 96.75 91 SER A O 1
ATOM 620 N N . THR A 1 92 ? 2.729 -2.817 14.227 1.00 96.81 92 THR A N 1
ATOM 621 C CA . THR A 1 92 ? 3.013 -1.883 15.329 1.00 96.81 92 THR A CA 1
ATOM 622 C C . THR A 1 92 ? 2.565 -0.452 15.031 1.00 96.81 92 THR A C 1
ATOM 624 O O . THR A 1 92 ? 2.417 -0.035 13.880 1.00 96.81 92 THR A O 1
ATOM 627 N N . ASN A 1 93 ? 2.372 0.317 16.106 1.00 97.38 93 ASN A N 1
ATOM 628 C CA . ASN A 1 93 ? 1.973 1.726 16.087 1.00 97.38 93 ASN A CA 1
ATOM 629 C C . ASN A 1 93 ? 0.593 1.992 15.455 1.00 97.38 93 ASN A C 1
ATOM 631 O O . ASN A 1 93 ? 0.391 2.977 14.749 1.00 97.38 93 ASN A O 1
ATOM 635 N N . CYS A 1 94 ? -0.377 1.126 15.742 1.00 95.50 94 CYS A N 1
ATOM 636 C CA . CYS A 1 94 ? -1.720 1.128 15.157 1.00 95.50 94 CYS A CA 1
ATOM 637 C C . CYS A 1 94 ? -2.718 2.059 15.874 1.00 95.50 94 CYS A C 1
ATOM 639 O O . CYS A 1 94 ? 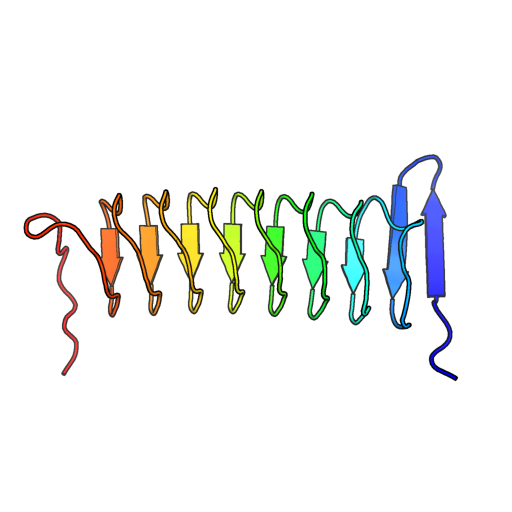-3.812 1.646 16.261 1.00 95.50 94 CYS A O 1
ATOM 641 N N . TYR A 1 95 ? -2.353 3.330 16.055 1.00 94.94 95 TYR A N 1
ATOM 642 C CA . TYR A 1 95 ? -3.054 4.267 16.952 1.00 94.94 95 TYR A CA 1
ATOM 643 C C . TYR A 1 95 ? -4.513 4.571 16.588 1.00 94.94 95 TYR A C 1
ATOM 645 O O . TYR A 1 95 ? -5.275 5.015 17.447 1.00 94.94 95 TYR A O 1
ATOM 653 N N . LYS A 1 96 ? -4.916 4.339 15.335 1.00 94.31 96 LYS A N 1
ATOM 654 C CA . LYS A 1 96 ? -6.283 4.577 14.841 1.00 94.31 96 LYS A CA 1
ATOM 655 C C . LYS A 1 96 ? -7.027 3.300 14.434 1.00 94.31 96 LYS A C 1
ATOM 657 O O . LYS A 1 96 ? -8.107 3.396 13.852 1.00 94.31 96 LYS A O 1
ATOM 662 N N . ALA A 1 97 ? -6.481 2.125 14.747 1.00 92.75 97 ALA A N 1
ATOM 663 C CA . ALA A 1 97 ? -7.060 0.864 14.306 1.00 92.75 97 ALA A CA 1
ATOM 664 C C . ALA A 1 97 ? -8.410 0.584 14.969 1.00 92.75 97 ALA A C 1
ATOM 666 O O . ALA A 1 97 ? -8.557 0.659 16.190 1.00 92.75 97 ALA A O 1
ATOM 667 N N . THR A 1 98 ? -9.386 0.219 14.140 1.00 91.12 98 THR A N 1
ATOM 668 C CA . THR A 1 98 ? -10.678 -0.327 14.559 1.00 91.12 98 THR A CA 1
ATOM 669 C C . THR A 1 98 ? -10.676 -1.855 14.551 1.00 91.12 98 THR A C 1
ATOM 671 O O . THR A 1 98 ? -11.468 -2.485 15.244 1.00 91.12 98 THR A O 1
ATOM 674 N N . THR A 1 99 ? -9.763 -2.463 13.794 1.00 90.44 99 THR A N 1
ATOM 675 C CA . THR A 1 99 ? -9.489 -3.900 13.820 1.00 90.44 99 THR A CA 1
ATOM 676 C C . THR A 1 99 ? -8.008 -4.114 14.091 1.00 90.44 99 THR A C 1
ATOM 678 O O . THR A 1 99 ? -7.159 -3.625 13.347 1.00 90.44 99 THR A O 1
ATOM 681 N N . CYS A 1 100 ? -7.692 -4.841 15.158 1.00 89.81 100 CYS A N 1
ATOM 682 C CA . CYS A 1 100 ? -6.326 -5.037 15.623 1.00 89.81 100 CYS A CA 1
ATOM 683 C C . CYS A 1 100 ? -6.115 -6.492 16.048 1.00 89.81 100 CYS A C 1
ATOM 685 O O . CYS A 1 100 ? -6.692 -6.938 17.037 1.00 89.81 100 CYS A O 1
ATOM 687 N N . THR A 1 101 ? -5.284 -7.221 15.303 1.00 90.56 101 THR A N 1
ATOM 688 C CA . THR A 1 101 ? -4.943 -8.631 15.560 1.00 90.56 101 THR A CA 1
ATOM 689 C C . THR A 1 101 ? -3.444 -8.748 15.797 1.00 90.56 101 THR A C 1
ATOM 691 O O . THR A 1 101 ? -2.677 -8.311 14.944 1.00 90.56 101 THR A O 1
ATOM 694 N N . ASN A 1 102 ? -3.015 -9.314 16.933 1.00 90.12 102 ASN A N 1
ATOM 695 C CA . ASN A 1 102 ? -1.590 -9.461 17.287 1.00 90.12 102 ASN A CA 1
ATOM 696 C C . ASN A 1 102 ? -0.757 -8.173 17.096 1.00 90.12 102 ASN A C 1
ATOM 698 O O . ASN A 1 102 ? 0.390 -8.204 16.655 1.00 90.12 102 ASN A O 1
ATOM 702 N N . SER A 1 103 ? -1.351 -7.019 17.393 1.00 91.44 103 SER A N 1
ATOM 703 C CA . SER A 1 103 ? -0.787 -5.712 17.058 1.00 91.44 103 SER A CA 1
ATOM 704 C C . SER A 1 103 ? -0.605 -4.825 18.283 1.00 91.44 103 SER A C 1
ATOM 706 O O . SER A 1 103 ? -1.318 -4.959 19.278 1.00 91.44 103 SER A O 1
ATOM 708 N N . THR A 1 104 ? 0.343 -3.890 18.208 1.00 92.56 104 THR A N 1
ATOM 709 C CA . THR A 1 104 ? 0.644 -2.942 19.291 1.00 92.56 104 THR A CA 1
ATOM 710 C C . THR A 1 104 ? 0.248 -1.510 18.933 1.00 92.56 104 THR A C 1
ATOM 712 O O . THR A 1 104 ? 0.134 -1.132 17.765 1.00 92.56 104 THR A O 1
ATOM 715 N N . GLY A 1 105 ? 0.023 -0.687 19.961 1.00 92.00 105 GLY A N 1
ATOM 716 C CA . GLY A 1 105 ? -0.404 0.705 19.794 1.00 92.00 105 GLY A CA 1
ATOM 717 C C . GLY A 1 105 ? -1.890 0.874 19.465 1.00 92.00 105 GLY A C 1
ATOM 718 O O . GLY A 1 105 ? -2.299 1.970 19.118 1.00 92.00 105 GLY A O 1
ATOM 719 N N . CYS A 1 106 ? -2.707 -0.173 19.570 1.00 89.88 106 CYS A N 1
ATOM 720 C CA . CYS A 1 106 ? -4.140 -0.082 19.295 1.00 89.88 106 CYS A CA 1
ATOM 721 C C . CYS A 1 106 ? -4.905 0.634 20.426 1.00 89.88 106 CYS A C 1
ATOM 723 O O . CYS A 1 106 ? -4.559 0.463 21.600 1.00 89.88 106 CYS A O 1
ATOM 725 N N . PRO A 1 107 ? -5.957 1.414 20.111 1.00 87.12 107 PRO A N 1
ATOM 726 C CA . PRO A 1 107 ? -6.779 2.065 21.125 1.00 87.12 107 PRO A CA 1
ATOM 727 C C . PRO A 1 107 ? -7.528 1.024 21.974 1.00 87.12 107 PRO A C 1
ATOM 729 O O . PRO A 1 107 ? -8.087 0.058 21.454 1.00 87.12 107 PRO A O 1
ATOM 732 N N . GLY A 1 108 ? -7.551 1.241 23.294 1.00 67.75 108 GLY A N 1
ATOM 733 C CA . GLY A 1 108 ? -7.933 0.273 24.336 1.00 67.75 108 GLY A CA 1
ATOM 734 C C . GLY A 1 108 ? -9.383 -0.241 24.365 1.00 67.75 108 GLY A C 1
ATOM 735 O O . GLY A 1 108 ? -9.784 -0.808 25.376 1.00 67.75 108 GLY A O 1
ATOM 736 N N . GLN A 1 109 ? -10.167 -0.085 23.293 1.00 57.47 109 GLN A N 1
ATOM 737 C CA . GLN A 1 109 ? -11.549 -0.580 23.209 1.00 57.47 109 GLN A CA 1
ATOM 738 C C . GLN A 1 109 ? -11.893 -1.400 21.954 1.00 57.47 109 GLN A C 1
ATOM 740 O O . GLN A 1 109 ? -12.943 -2.038 21.954 1.00 57.47 109 GLN A O 1
ATOM 745 N N . LEU A 1 110 ? -11.063 -1.432 20.903 1.00 56.19 110 LEU A N 1
ATOM 746 C CA . LEU A 1 110 ? -11.392 -2.125 19.640 1.00 56.19 110 LEU A CA 1
ATOM 747 C C . LEU A 1 110 ? -10.487 -3.341 19.387 1.00 56.19 110 LEU A C 1
ATOM 749 O O . LEU A 1 110 ? -9.885 -3.520 18.330 1.00 56.19 110 LEU A O 1
ATOM 753 N N . ILE A 1 111 ? -10.409 -4.208 20.396 1.00 58.84 111 ILE A N 1
ATOM 754 C CA . ILE A 1 111 ? -9.827 -5.543 20.264 1.00 58.84 111 ILE A CA 1
ATOM 755 C C . ILE A 1 111 ? -10.973 -6.465 19.845 1.00 58.84 111 ILE A C 1
ATOM 757 O O . ILE A 1 111 ? -11.619 -7.091 20.687 1.00 58.84 111 ILE A O 1
ATOM 761 N N . LEU A 1 112 ? -11.251 -6.554 18.538 1.00 57.72 112 LEU A N 1
ATOM 762 C CA . LEU A 1 112 ? -11.798 -7.811 18.037 1.00 57.72 112 LEU A CA 1
ATOM 763 C C . LEU A 1 112 ? -10.690 -8.830 18.281 1.00 57.72 112 LEU A C 1
ATOM 765 O O . LEU A 1 112 ? -9.665 -8.810 17.605 1.00 57.72 112 LEU A O 1
ATOM 769 N N . LEU A 1 113 ? -10.884 -9.588 19.362 1.00 57.78 113 LEU A N 1
ATOM 770 C CA . LEU A 1 113 ? -10.045 -10.667 19.849 1.00 57.78 113 LEU A CA 1
ATOM 771 C C . LEU A 1 113 ? -9.270 -11.310 18.708 1.00 57.78 113 LEU A C 1
ATOM 773 O O . LEU A 1 113 ? -9.881 -11.848 17.794 1.00 57.78 113 LEU A O 1
ATOM 777 N N . LEU A 1 114 ? -7.954 -11.326 18.853 1.00 53.84 114 LEU A N 1
ATOM 778 C CA . LEU A 1 114 ? -7.178 -12.550 18.989 1.00 53.84 114 LEU A CA 1
ATOM 779 C C . LEU A 1 114 ? -5.852 -12.116 19.622 1.00 53.84 114 LEU A C 1
ATOM 781 O O . LEU A 1 114 ? -4.850 -11.931 18.949 1.00 53.84 114 LEU A O 1
ATOM 785 N N . MET A 1 115 ? -5.859 -11.912 20.944 1.00 50.50 115 MET A N 1
ATOM 786 C CA . MET A 1 115 ? -4.648 -12.155 21.726 1.00 50.50 115 MET A CA 1
ATOM 787 C C . MET A 1 115 ? -4.421 -13.675 21.682 1.00 50.50 115 MET A C 1
ATOM 789 O O . MET A 1 115 ? -4.825 -14.386 22.604 1.00 50.50 115 MET A O 1
ATOM 793 N N . ILE A 1 116 ? -3.925 -14.223 20.565 1.00 46.16 116 ILE A N 1
ATOM 794 C CA . ILE A 1 116 ? -3.538 -15.637 20.540 1.00 46.16 116 ILE A CA 1
ATOM 795 C C . ILE A 1 116 ? -2.177 -15.729 21.224 1.00 46.16 116 ILE A C 1
ATOM 797 O O . ILE A 1 116 ? -1.155 -15.524 20.583 1.00 46.16 116 ILE A O 1
ATOM 801 N N . LYS A 1 117 ? -2.253 -16.124 22.500 1.00 44.34 117 LYS A N 1
ATOM 802 C CA . LYS A 1 117 ? -1.220 -16.742 23.348 1.00 44.34 117 LYS A CA 1
ATOM 803 C C . LYS A 1 117 ? -0.010 -15.899 23.737 1.00 44.34 117 LYS A C 1
ATOM 805 O O . LYS A 1 117 ? 0.901 -15.712 22.909 1.00 44.34 117 LYS A O 1
#

Sequence (117 aa):
AVIVMCLCTEYNCQCTGGADCTSCTAACTGCGNCPNAVTCTNSQNCVKAVTCTGSTNCNRATTCTNSEDCFEATTCTGSSNCYTAATCTDSTNCYKATTCTNSTGCPGQLILLLMIK

Radius of gyration: 15.45 Å; chains: 1; bounding box: 39×24×47 Å